Protein AF-A0AB40BRA5-F1 (afdb_monomer_lite)

pLDDT: mean 89.22, std 12.13, range [36.06, 98.88]

InterPro domains:
  IPR032675 Leucine-rich repeat domain superfamily [G3DSA:3.80.10.10] (1-140)
  IPR046956 Receptor-like protein 23-like [PTHR48061] (4-134)

Secondary structure (DSSP, 8-state):
-PBPPPGGGGG-TT-SEEE-TT--BSSHHHHHHHHGGG-TT-SEEE-TTS--TTSB--GGGGG-TT-SEEE---SSSTT-SB-BTTBHHHHHTT-TT--EEE-TT-B-GGGGGGHHHHHHHH-TT--EEE-TT-SSTTGGG-

Structure (mmCIF, N/CA/C/O backbone):
data_AF-A0AB40BRA5-F1
#
_entry.id   AF-A0AB40BRA5-F1
#
loop_
_atom_site.group_PDB
_atom_site.id
_atom_site.type_symbol
_atom_site.label_atom_id
_atom_site.label_alt_id
_atom_site.label_comp_id
_atom_site.label_asym_id
_atom_site.label_entity_id
_atom_site.label_seq_id
_atom_site.pdbx_PDB_ins_code
_atom_site.Cartn_x
_atom_site.Cartn_y
_atom_site.Cartn_z
_atom_site.occupancy
_atom_site.B_iso_or_equiv
_atom_site.auth_seq_id
_atom_site.auth_comp_id
_atom_site.auth_asym_id
_atom_site.auth_atom_id
_atom_site.pdbx_PDB_model_num
ATOM 1 N N . MET A 1 1 ? 8.071 -11.585 -21.182 1.00 49.28 1 MET A N 1
ATOM 2 C CA . MET A 1 1 ? 7.906 -10.348 -21.976 1.00 49.28 1 MET A CA 1
ATOM 3 C C . MET A 1 1 ? 7.052 -9.407 -21.139 1.00 49.28 1 MET A C 1
ATOM 5 O O . MET A 1 1 ? 5.898 -9.739 -20.911 1.00 49.28 1 MET A O 1
ATOM 9 N N . GLY A 1 2 ? 7.626 -8.339 -20.581 1.00 61.94 2 GLY A N 1
ATOM 10 C CA . GLY A 1 2 ? 6.866 -7.358 -19.794 1.00 61.94 2 GLY A CA 1
ATOM 11 C C . GLY A 1 2 ? 6.143 -6.360 -20.700 1.00 61.94 2 GLY A C 1
ATOM 12 O O . GLY A 1 2 ? 6.685 -5.981 -21.738 1.00 61.94 2 GLY A O 1
ATOM 13 N N . GLY A 1 3 ? 4.924 -5.968 -20.328 1.00 71.44 3 GLY A N 1
ATOM 14 C CA . GLY A 1 3 ? 4.120 -4.969 -21.039 1.00 71.44 3 GLY A CA 1
ATOM 15 C C . GLY A 1 3 ? 4.289 -3.562 -20.459 1.00 71.44 3 GLY A C 1
ATOM 16 O O . GLY A 1 3 ? 4.778 -3.389 -19.342 1.00 71.44 3 GLY A O 1
ATOM 17 N N . ASN A 1 4 ? 3.849 -2.544 -21.200 1.00 80.50 4 ASN A N 1
ATOM 18 C CA . ASN A 1 4 ? 3.716 -1.183 -20.677 1.00 80.50 4 ASN A CA 1
ATOM 19 C C . ASN A 1 4 ? 2.253 -0.908 -20.331 1.00 80.50 4 ASN A C 1
ATOM 21 O O . ASN A 1 4 ? 1.352 -1.244 -21.100 1.00 80.50 4 ASN A O 1
ATOM 25 N N . ILE A 1 5 ? 2.021 -0.272 -19.185 1.00 85.44 5 ILE A N 1
ATOM 26 C CA . ILE A 1 5 ? 0.701 0.244 -18.831 1.00 85.44 5 ILE A CA 1
ATOM 27 C C . ILE A 1 5 ? 0.463 1.557 -19.584 1.00 85.44 5 ILE A C 1
ATOM 29 O O . ILE A 1 5 ? 1.329 2.430 -19.605 1.00 85.44 5 ILE A O 1
ATOM 33 N N . MET A 1 6 ? -0.690 1.695 -20.239 1.00 86.56 6 MET A N 1
ATOM 34 C CA . MET A 1 6 ? -1.030 2.919 -20.968 1.00 86.56 6 MET A CA 1
ATOM 35 C C . MET A 1 6 ? -1.429 4.024 -19.975 1.00 86.56 6 MET A C 1
ATOM 37 O O . MET A 1 6 ? -2.398 3.824 -19.239 1.00 86.56 6 MET A O 1
ATOM 41 N N . PRO A 1 7 ? -0.769 5.203 -19.964 1.00 85.56 7 PRO A N 1
ATOM 42 C CA . PRO A 1 7 ? -1.100 6.284 -19.027 1.00 85.56 7 PRO A CA 1
ATOM 43 C C . PRO A 1 7 ? -2.555 6.769 -19.123 1.00 85.56 7 PRO A C 1
ATOM 45 O O . PRO A 1 7 ? -3.129 7.228 -18.139 1.00 85.56 7 PRO A O 1
ATOM 48 N N . SER A 1 8 ? -3.189 6.614 -20.291 1.00 92.19 8 SER A N 1
ATOM 49 C CA . SER A 1 8 ? -4.600 6.952 -20.514 1.00 92.19 8 SER A CA 1
ATOM 50 C C . SER A 1 8 ? -5.575 6.176 -19.623 1.00 92.19 8 SER A C 1
ATOM 52 O O . SER A 1 8 ? -6.668 6.679 -19.368 1.00 92.19 8 SER A O 1
ATOM 54 N N . LEU A 1 9 ? -5.188 5.009 -19.089 1.00 93.25 9 LEU A N 1
ATOM 55 C CA . LEU A 1 9 ? -5.981 4.260 -18.107 1.00 93.25 9 LEU A CA 1
ATOM 56 C C . LEU A 1 9 ? -6.346 5.124 -16.889 1.00 93.25 9 LEU A C 1
ATOM 58 O O . LEU A 1 9 ? -7.459 5.047 -16.374 1.00 93.25 9 LEU A O 1
ATOM 62 N N . PHE A 1 10 ? -5.428 5.987 -16.459 1.00 94.25 10 PHE A N 1
ATOM 63 C CA . PHE A 1 10 ? -5.592 6.822 -15.270 1.00 94.25 10 PHE A CA 1
ATOM 64 C C . PHE A 1 10 ? -6.463 8.064 -15.510 1.00 94.25 10 PHE A C 1
ATOM 66 O O . PHE A 1 10 ? -6.791 8.782 -14.569 1.00 94.25 10 PHE A O 1
ATOM 73 N N . ASN A 1 11 ? -6.905 8.294 -16.751 1.00 96.50 11 ASN A N 1
ATOM 74 C CA . ASN A 1 11 ? -7.901 9.319 -17.067 1.00 96.50 11 ASN A CA 1
ATOM 75 C C . ASN A 1 11 ? -9.343 8.821 -16.859 1.00 96.50 11 ASN A C 1
ATOM 77 O O . ASN A 1 11 ? -10.282 9.608 -16.971 1.00 96.50 11 ASN A O 1
ATOM 81 N N . LEU A 1 12 ? -9.544 7.538 -16.534 1.00 97.50 12 LEU A N 1
ATOM 82 C CA . LEU A 1 12 ? -10.853 6.973 -16.200 1.00 97.50 12 LEU A CA 1
ATOM 83 C C . LEU A 1 12 ? -11.259 7.341 -14.760 1.00 97.50 12 LEU A C 1
ATOM 85 O O . LEU A 1 12 ? -11.440 6.482 -13.901 1.00 97.50 12 LEU A O 1
ATOM 89 N N . THR A 1 13 ? -11.417 8.635 -14.479 1.00 97.50 13 THR A N 1
ATOM 90 C CA . THR A 1 13 ? -11.604 9.196 -13.122 1.00 97.50 13 THR A CA 1
ATOM 91 C C . THR A 1 13 ? -12.896 8.764 -12.413 1.00 97.50 13 THR A C 1
ATOM 93 O O . THR A 1 13 ? -13.059 8.993 -11.214 1.00 97.50 13 THR A O 1
ATOM 96 N N . SER A 1 14 ? -13.818 8.114 -13.127 1.00 98.25 14 SER A N 1
ATOM 97 C CA . SER A 1 14 ? -15.026 7.501 -12.554 1.00 98.25 14 SER A CA 1
ATOM 98 C C . SER A 1 14 ? -14.805 6.073 -12.032 1.00 98.25 14 SER A C 1
ATOM 100 O O . SER A 1 14 ? -15.724 5.504 -11.444 1.00 98.25 14 SER A O 1
ATOM 102 N N . LEU A 1 15 ? -13.620 5.476 -12.236 1.00 98.50 15 LEU A N 1
ATOM 103 C CA . LEU A 1 15 ? -13.310 4.132 -11.746 1.00 98.50 15 LEU A CA 1
ATOM 104 C C . LEU A 1 15 ? -13.407 4.052 -10.222 1.00 98.50 15 LEU A C 1
ATOM 106 O O . LEU A 1 15 ? -12.846 4.874 -9.501 1.00 98.50 15 LEU A O 1
ATOM 110 N N . GLN A 1 16 ? -14.071 2.996 -9.758 1.00 98.75 16 GLN A N 1
ATOM 111 C CA . GLN A 1 16 ? -14.143 2.620 -8.344 1.00 98.75 16 GLN A CA 1
ATOM 112 C C . GLN A 1 16 ? -13.307 1.375 -8.037 1.00 98.75 16 GLN A C 1
ATOM 114 O O . GLN A 1 16 ? -12.790 1.229 -6.933 1.00 98.75 16 GLN A O 1
ATOM 119 N N . THR A 1 17 ? -13.107 0.507 -9.025 1.00 98.75 17 THR A N 1
ATOM 120 C CA . THR A 1 17 ? -12.319 -0.715 -8.879 1.00 98.75 17 THR A CA 1
ATOM 121 C C . THR A 1 17 ? -11.279 -0.776 -9.982 1.00 98.75 17 THR A C 1
ATOM 123 O O . THR A 1 17 ? -11.614 -0.652 -11.159 1.00 98.75 17 THR A O 1
ATOM 126 N N . LEU A 1 18 ? -10.023 -0.991 -9.598 1.00 98.12 18 LEU A N 1
ATOM 127 C CA . LEU A 1 18 ? -8.919 -1.243 -10.513 1.00 98.12 18 LEU A CA 1
ATOM 128 C C . LEU A 1 18 ? -8.177 -2.500 -10.062 1.00 98.12 18 LEU A C 1
ATOM 130 O O . LEU A 1 18 ? -7.658 -2.566 -8.949 1.00 98.12 18 LEU A O 1
ATOM 134 N N . ASN A 1 19 ? -8.121 -3.492 -10.946 1.00 97.75 19 ASN A N 1
ATOM 135 C CA . ASN A 1 19 ? -7.372 -4.719 -10.733 1.00 97.75 19 ASN A CA 1
ATOM 136 C C . ASN A 1 19 ? -6.310 -4.858 -11.829 1.00 97.75 19 ASN A C 1
ATOM 138 O O . ASN A 1 19 ? -6.644 -4.988 -13.004 1.00 97.75 19 ASN A O 1
ATOM 142 N N . LEU A 1 20 ? -5.043 -4.804 -11.427 1.00 94.94 20 LEU A N 1
ATOM 143 C CA . LEU A 1 20 ? -3.868 -4.988 -12.281 1.00 94.94 20 LEU A CA 1
ATOM 144 C C . LEU A 1 20 ? -3.057 -6.219 -11.863 1.00 94.94 20 LEU A C 1
ATOM 146 O O . LEU A 1 20 ? -1.903 -6.370 -12.274 1.00 94.94 20 LEU A O 1
ATOM 150 N N . ALA A 1 21 ? -3.645 -7.084 -11.039 1.00 95.38 21 ALA A N 1
ATOM 151 C CA . ALA A 1 21 ? -2.962 -8.221 -10.464 1.00 95.38 21 ALA A CA 1
ATOM 152 C C . ALA A 1 21 ? -2.379 -9.145 -11.541 1.00 95.38 21 ALA A C 1
ATOM 154 O O . ALA A 1 21 ? -2.933 -9.259 -12.636 1.00 95.38 21 ALA A O 1
ATOM 155 N N . PHE A 1 22 ? -1.266 -9.809 -11.225 1.00 93.06 22 PHE A N 1
ATOM 156 C CA . PHE A 1 22 ? -0.630 -10.815 -12.089 1.00 93.06 22 PHE A CA 1
ATOM 157 C C . PHE A 1 22 ? -0.216 -10.302 -13.484 1.00 93.06 22 PHE A C 1
ATOM 159 O O . PHE A 1 22 ? -0.120 -11.074 -14.438 1.00 93.06 22 PHE A O 1
ATOM 166 N N . ASN A 1 23 ? 0.074 -9.005 -13.614 1.00 90.50 23 ASN A N 1
ATOM 167 C CA . ASN A 1 23 ? 0.624 -8.416 -14.835 1.00 90.50 23 ASN A CA 1
ATOM 168 C C . ASN A 1 23 ? 2.089 -8.006 -14.642 1.00 90.50 23 ASN A C 1
ATOM 170 O O . ASN A 1 23 ? 2.425 -7.331 -13.678 1.00 90.50 23 ASN A O 1
ATOM 174 N N . MET A 1 24 ? 2.977 -8.343 -15.580 1.00 85.88 24 MET A N 1
ATOM 175 C CA . MET A 1 24 ? 4.382 -7.914 -15.520 1.00 85.88 24 MET A CA 1
ATOM 176 C C . MET A 1 24 ? 4.582 -6.592 -16.265 1.00 85.88 24 MET A C 1
ATOM 178 O O . MET A 1 24 ? 4.828 -6.585 -17.473 1.00 85.88 24 MET A O 1
ATOM 182 N N . PHE A 1 25 ? 4.487 -5.474 -15.548 1.00 84.81 25 PHE A N 1
ATOM 183 C CA . PHE A 1 25 ? 4.732 -4.146 -16.105 1.00 84.81 25 PHE A CA 1
ATOM 184 C C . PHE A 1 25 ? 6.160 -3.663 -15.832 1.00 84.81 25 PHE A C 1
ATOM 186 O O . PHE A 1 25 ? 6.617 -3.700 -14.696 1.00 84.81 25 PHE A O 1
ATOM 193 N N . ASN A 1 26 ? 6.848 -3.136 -16.847 1.00 80.50 26 ASN A N 1
ATOM 194 C CA . ASN A 1 26 ? 8.239 -2.680 -16.686 1.00 80.50 26 ASN A CA 1
ATOM 195 C C . ASN A 1 26 ? 8.369 -1.323 -15.966 1.00 80.50 26 ASN A C 1
ATOM 197 O O . ASN A 1 26 ? 9.417 -1.029 -15.402 1.00 80.50 26 ASN A O 1
ATOM 201 N N . GLN A 1 27 ? 7.334 -0.478 -16.021 1.00 80.81 27 GLN A N 1
ATOM 202 C CA . GLN A 1 27 ? 7.371 0.916 -15.542 1.00 80.81 27 GLN A CA 1
ATOM 203 C C . GLN A 1 27 ? 6.156 1.280 -14.679 1.00 80.81 27 GLN A C 1
ATOM 205 O O . GLN A 1 27 ? 5.790 2.450 -14.565 1.00 80.81 27 GLN A O 1
ATOM 210 N N . LEU A 1 28 ? 5.494 0.285 -14.076 1.00 87.69 28 LEU A N 1
ATOM 211 C CA . LEU A 1 28 ? 4.286 0.540 -13.292 1.00 87.69 28 LEU A CA 1
ATOM 212 C C . LEU A 1 28 ? 4.555 1.512 -12.143 1.00 87.69 28 LEU A C 1
ATOM 214 O O . LEU A 1 28 ? 3.793 2.453 -11.971 1.00 87.69 28 LEU A O 1
ATOM 218 N N . SER A 1 29 ? 5.650 1.344 -11.400 1.00 87.94 29 SER A N 1
ATOM 219 C CA . SER A 1 29 ? 5.982 2.235 -10.283 1.00 87.94 29 SER A CA 1
ATOM 220 C C . SER A 1 29 ? 6.123 3.697 -10.717 1.00 87.94 29 SER A C 1
ATOM 222 O O . SER A 1 29 ? 5.627 4.580 -10.020 1.00 87.94 29 SER A O 1
ATOM 224 N N . ALA A 1 30 ? 6.733 3.970 -11.875 1.00 87.94 30 ALA A N 1
ATOM 225 C CA . ALA A 1 30 ? 6.813 5.320 -12.432 1.00 87.94 30 ALA A CA 1
ATOM 226 C C . ALA A 1 30 ? 5.424 5.899 -12.747 1.00 87.94 30 ALA A C 1
ATOM 228 O O . ALA A 1 30 ? 5.121 7.008 -12.312 1.00 87.94 30 ALA A O 1
ATOM 229 N N . VAL A 1 31 ? 4.560 5.128 -13.416 1.00 89.06 31 VAL A N 1
ATOM 230 C CA . VAL A 1 31 ? 3.202 5.573 -13.777 1.00 89.06 31 VAL A CA 1
ATOM 231 C C . VAL A 1 31 ? 2.311 5.752 -12.545 1.00 89.06 31 VAL A C 1
ATOM 233 O O . VAL A 1 31 ? 1.544 6.709 -12.451 1.00 89.06 31 VAL A O 1
ATOM 236 N N . LEU A 1 32 ? 2.438 4.878 -11.543 1.00 91.06 32 LEU A N 1
ATOM 237 C CA . LEU A 1 32 ? 1.699 5.031 -10.294 1.00 91.06 32 LEU A CA 1
ATOM 238 C C . LEU A 1 32 ? 2.101 6.315 -9.561 1.00 91.06 32 LEU A C 1
ATOM 240 O O . LEU A 1 32 ? 1.233 6.945 -8.962 1.00 91.06 32 LEU A O 1
ATOM 244 N N . ARG A 1 33 ? 3.375 6.740 -9.607 1.00 89.38 33 ARG A N 1
ATOM 245 C CA . ARG A 1 33 ? 3.817 8.007 -8.989 1.00 89.38 33 ARG A CA 1
ATOM 246 C C . ARG A 1 33 ? 3.197 9.240 -9.651 1.00 89.38 33 ARG A C 1
ATOM 248 O O . ARG A 1 33 ? 2.939 10.201 -8.935 1.00 89.38 33 ARG A O 1
ATOM 255 N N . SER A 1 34 ? 2.986 9.226 -10.969 1.00 87.94 34 SER A N 1
ATOM 256 C CA . SER A 1 34 ? 2.494 10.388 -11.723 1.00 87.94 34 SER A CA 1
ATOM 257 C C . SER A 1 34 ? 0.975 10.474 -11.802 1.00 87.94 34 SER A C 1
ATOM 259 O O . SER A 1 34 ? 0.425 11.567 -11.713 1.00 87.94 34 SER A O 1
ATOM 261 N N . ASP A 1 35 ? 0.291 9.344 -11.994 1.00 92.75 35 ASP A N 1
ATOM 262 C CA . ASP A 1 35 ? -1.086 9.372 -12.496 1.00 92.75 35 ASP A CA 1
ATOM 263 C C . ASP A 1 35 ? -2.109 8.679 -11.594 1.00 92.75 35 ASP A C 1
ATOM 265 O O . ASP A 1 35 ? -3.303 8.945 -11.730 1.00 92.75 35 ASP A O 1
ATOM 269 N N . LEU A 1 36 ? -1.684 7.837 -10.642 1.00 94.88 36 LEU A N 1
ATOM 270 C CA . LEU A 1 36 ? -2.620 7.077 -9.800 1.00 94.88 36 LEU A CA 1
ATOM 271 C C . LEU A 1 36 ? -3.586 7.987 -9.029 1.00 94.88 36 LEU A C 1
ATOM 273 O O . LEU A 1 36 ? -4.765 7.663 -8.909 1.00 94.88 36 LEU A O 1
ATOM 277 N N . GLU A 1 37 ? -3.112 9.142 -8.555 1.00 94.62 37 GLU A N 1
ATOM 278 C CA . GLU A 1 37 ? -3.916 10.093 -7.775 1.00 94.62 37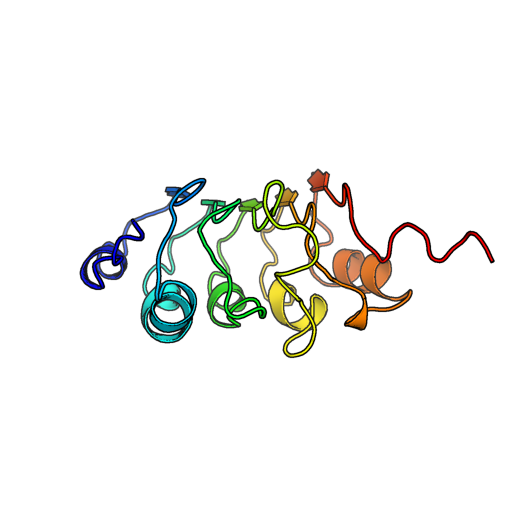 GLU A CA 1
ATOM 279 C C . GLU A 1 37 ? -5.119 10.671 -8.540 1.00 94.62 37 GLU A C 1
ATOM 281 O O . GLU A 1 37 ? -6.078 11.125 -7.916 1.00 94.62 37 GLU A O 1
ATOM 286 N N . LYS A 1 38 ? -5.119 10.604 -9.881 1.00 96.94 38 LYS A N 1
ATOM 287 C CA . LYS A 1 38 ? -6.257 11.019 -10.719 1.00 96.94 38 LYS A CA 1
ATOM 288 C C . LYS A 1 38 ? -7.485 10.139 -10.502 1.00 96.94 38 LYS A C 1
ATOM 290 O O . LYS A 1 38 ? -8.615 10.591 -10.688 1.00 96.94 38 LYS A O 1
ATOM 295 N N . LEU A 1 39 ? -7.286 8.892 -10.082 1.00 97.75 39 LEU A N 1
ATOM 296 C CA . LEU A 1 39 ? -8.349 7.926 -9.826 1.00 97.75 39 LEU A CA 1
ATOM 297 C C . LEU A 1 39 ? -8.959 8.115 -8.423 1.00 97.75 39 LEU A C 1
ATOM 299 O O . LEU A 1 39 ? -9.133 7.164 -7.665 1.00 97.75 39 LEU A O 1
ATOM 303 N N . ALA A 1 40 ? -9.315 9.355 -8.077 1.00 96.62 40 ALA A N 1
ATOM 304 C CA . ALA A 1 40 ? -9.774 9.766 -6.745 1.00 96.62 40 ALA A CA 1
ATOM 305 C C . ALA A 1 40 ? -11.082 9.094 -6.270 1.00 96.62 40 ALA A C 1
ATOM 307 O O . ALA A 1 40 ? -11.459 9.218 -5.103 1.00 96.62 40 ALA A O 1
ATOM 308 N N . ASN A 1 41 ? -11.793 8.400 -7.164 1.00 98.38 41 ASN A N 1
ATOM 309 C CA . ASN A 1 41 ? -12.996 7.630 -6.847 1.00 98.38 41 ASN A CA 1
ATOM 310 C C . ASN A 1 41 ? -12.729 6.148 -6.545 1.00 98.38 41 ASN A C 1
ATOM 312 O O . ASN A 1 41 ? -13.679 5.435 -6.217 1.00 98.38 41 ASN A O 1
ATOM 316 N N . LEU A 1 42 ? -11.472 5.688 -6.611 1.00 98.62 42 LEU A N 1
ATOM 317 C CA . LEU A 1 42 ? -11.134 4.301 -6.313 1.00 98.62 42 LEU A CA 1
ATOM 318 C C . LEU A 1 42 ? -11.462 3.932 -4.868 1.00 98.62 42 LEU A C 1
ATOM 320 O O . LEU A 1 42 ? -11.041 4.585 -3.915 1.00 98.62 42 LEU A O 1
ATOM 324 N N . THR A 1 43 ? -12.167 2.816 -4.740 1.00 98.81 43 THR A N 1
ATOM 325 C CA . THR A 1 43 ? -12.475 2.132 -3.488 1.00 98.81 43 THR A CA 1
ATOM 326 C C . THR A 1 43 ? -11.745 0.794 -3.387 1.00 98.81 43 THR A C 1
ATOM 328 O O . THR A 1 43 ? -11.457 0.343 -2.285 1.00 98.81 43 THR A O 1
ATOM 331 N N . HIS A 1 44 ? -11.394 0.164 -4.510 1.00 98.88 44 HIS A N 1
ATOM 332 C CA . HIS A 1 44 ? -10.706 -1.127 -4.531 1.00 98.88 44 HIS A CA 1
ATOM 333 C C . HIS A 1 44 ? -9.524 -1.082 -5.496 1.00 98.88 44 HIS A C 1
ATOM 335 O O . HIS A 1 44 ? -9.707 -0.840 -6.692 1.00 98.88 44 HIS A O 1
ATOM 341 N N . LEU A 1 45 ? -8.325 -1.340 -4.979 1.00 98.69 45 LEU A N 1
ATOM 342 C CA . LEU A 1 45 ? -7.095 -1.382 -5.760 1.00 98.69 45 LEU A CA 1
ATOM 343 C C . LEU A 1 45 ? -6.359 -2.698 -5.507 1.00 98.69 45 LEU A C 1
ATOM 345 O O . LEU A 1 45 ? -5.917 -2.959 -4.390 1.00 98.69 45 LEU A O 1
ATOM 349 N N . ASN A 1 46 ? -6.199 -3.499 -6.561 1.00 98.50 46 ASN A N 1
ATOM 350 C CA . ASN A 1 46 ? -5.402 -4.720 -6.521 1.00 98.50 46 ASN A CA 1
ATOM 351 C C . ASN A 1 46 ? -4.184 -4.597 -7.448 1.00 98.50 46 ASN A C 1
ATOM 353 O O . ASN A 1 46 ? -4.330 -4.500 -8.668 1.00 98.50 46 ASN A O 1
ATOM 357 N N . LEU A 1 47 ? -2.994 -4.598 -6.845 1.00 96.00 47 LEU A N 1
ATOM 358 C CA . LEU A 1 47 ? -1.681 -4.576 -7.497 1.00 96.00 47 LEU A CA 1
ATOM 359 C C . LEU A 1 47 ? -0.857 -5.830 -7.145 1.00 96.00 47 LEU A C 1
ATOM 361 O O . LEU A 1 47 ? 0.371 -5.838 -7.276 1.00 96.00 47 LEU A O 1
ATOM 365 N N . SER A 1 48 ? -1.508 -6.892 -6.665 1.00 95.75 48 SER A N 1
ATOM 366 C CA . SER A 1 48 ? -0.809 -8.113 -6.274 1.00 95.75 48 SER A CA 1
ATOM 367 C C . SER A 1 48 ? -0.058 -8.714 -7.459 1.00 95.75 48 SER A C 1
ATOM 369 O O . SER A 1 48 ? -0.581 -8.841 -8.567 1.00 95.75 48 SER A O 1
ATOM 371 N N . ASN A 1 49 ? 1.209 -9.064 -7.249 1.00 92.62 49 ASN A N 1
ATOM 372 C CA . ASN A 1 49 ? 2.058 -9.663 -8.278 1.00 92.62 49 ASN A CA 1
ATOM 373 C C . ASN A 1 49 ? 2.109 -8.854 -9.604 1.00 92.62 49 ASN A C 1
ATOM 375 O O . ASN A 1 49 ? 2.292 -9.433 -10.676 1.00 92.62 49 ASN A O 1
ATOM 379 N N . SER A 1 50 ? 1.946 -7.520 -9.561 1.00 90.06 50 SER A N 1
ATOM 380 C CA . SER A 1 50 ? 1.841 -6.664 -10.758 1.00 90.06 50 SER A CA 1
ATOM 381 C C . SER A 1 50 ? 3.179 -6.072 -11.249 1.00 90.06 50 SER A C 1
ATOM 383 O O . SER A 1 50 ? 3.212 -5.007 -11.874 1.00 90.06 50 SER A O 1
ATOM 385 N N . GLY A 1 51 ? 4.306 -6.714 -10.928 1.00 80.94 51 GLY A N 1
ATOM 386 C CA . GLY A 1 51 ? 5.631 -6.277 -11.384 1.00 80.94 51 GLY A CA 1
ATOM 387 C C . GLY A 1 51 ? 6.152 -4.990 -10.728 1.00 80.94 51 GLY A C 1
ATOM 388 O O . GLY A 1 51 ? 6.913 -4.257 -11.352 1.00 80.94 51 GLY A O 1
ATOM 389 N N . LEU A 1 52 ? 5.782 -4.706 -9.471 1.00 80.56 52 LEU A N 1
ATOM 390 C CA . LEU A 1 52 ? 6.320 -3.586 -8.674 1.00 80.56 52 LEU A CA 1
ATOM 391 C C . LEU A 1 52 ? 7.777 -3.834 -8.223 1.00 80.56 52 LEU A C 1
ATOM 393 O O . LEU A 1 52 ? 8.095 -3.838 -7.036 1.00 80.56 52 LEU A O 1
ATOM 397 N N . LEU A 1 53 ? 8.679 -4.047 -9.182 1.00 66.75 53 LEU A N 1
ATOM 398 C CA . LEU A 1 53 ? 10.057 -4.493 -8.944 1.00 66.75 53 LEU A CA 1
ATOM 399 C C . LEU A 1 53 ? 11.034 -3.363 -8.589 1.00 66.75 53 LEU A C 1
ATOM 401 O O . LEU A 1 53 ? 12.156 -3.640 -8.179 1.00 66.75 53 LEU A O 1
ATOM 405 N N . GLU A 1 54 ? 10.621 -2.093 -8.681 1.00 75.25 54 GLU A N 1
ATOM 406 C CA . GLU A 1 54 ? 11.439 -0.951 -8.223 1.00 75.25 54 GLU A CA 1
ATOM 407 C C . GLU A 1 54 ? 11.632 -0.925 -6.692 1.00 75.25 54 GLU A C 1
ATOM 409 O O . GLU A 1 54 ? 12.307 -0.049 -6.156 1.00 75.25 54 GLU A O 1
ATOM 414 N N . GLY A 1 55 ? 11.036 -1.882 -5.977 1.00 84.38 55 GLY A N 1
ATOM 415 C CA . GLY A 1 55 ? 11.373 -2.195 -4.594 1.00 84.38 55 GLY A CA 1
ATOM 416 C C . GLY A 1 55 ? 10.785 -1.258 -3.545 1.00 84.38 55 GLY A C 1
ATOM 417 O O . GLY A 1 55 ? 11.002 -1.492 -2.364 1.00 84.38 55 GLY A O 1
ATOM 418 N N . GLN A 1 56 ? 10.012 -0.239 -3.927 1.00 92.00 56 GLN A N 1
ATOM 419 C CA . GLN A 1 56 ? 9.322 0.660 -2.996 1.00 92.00 56 GLN A CA 1
ATOM 420 C C . GLN A 1 56 ? 7.893 0.938 -3.466 1.00 92.00 56 GLN A C 1
ATOM 422 O O . GLN A 1 56 ? 7.665 1.297 -4.624 1.00 92.00 56 GLN A O 1
ATOM 427 N N . VAL A 1 57 ? 6.936 0.824 -2.543 1.00 91.94 57 VAL A N 1
ATOM 428 C CA . VAL A 1 57 ? 5.531 1.179 -2.785 1.00 91.94 57 VAL A CA 1
ATOM 429 C C . VAL A 1 57 ? 5.409 2.689 -3.069 1.00 91.94 57 VAL A C 1
ATOM 431 O O . VAL A 1 57 ? 5.899 3.494 -2.266 1.00 91.94 57 VAL A O 1
ATOM 434 N N . PRO A 1 58 ? 4.762 3.108 -4.176 1.00 92.25 58 PRO A N 1
ATOM 435 C CA . PRO A 1 58 ? 4.545 4.521 -4.492 1.00 92.25 58 PRO A CA 1
ATOM 436 C C . PRO A 1 58 ? 3.644 5.240 -3.477 1.00 92.25 58 PRO A C 1
ATOM 438 O O . PRO A 1 58 ? 2.552 4.775 -3.155 1.00 92.25 58 PRO A O 1
ATOM 441 N N . ILE A 1 59 ? 4.053 6.437 -3.038 1.00 92.44 59 ILE A N 1
ATOM 442 C CA . ILE A 1 59 ? 3.300 7.235 -2.051 1.00 92.44 59 ILE A CA 1
ATOM 443 C C . ILE A 1 59 ? 1.941 7.734 -2.554 1.00 92.44 59 ILE A C 1
ATOM 445 O O . ILE A 1 59 ? 1.065 8.072 -1.760 1.00 92.44 59 ILE A O 1
ATOM 449 N N . SER A 1 60 ? 1.742 7.782 -3.869 1.00 94.62 60 SER A N 1
ATOM 450 C CA . SER A 1 60 ? 0.491 8.218 -4.494 1.00 94.62 60 SER A CA 1
ATOM 451 C C . SER A 1 60 ? -0.715 7.380 -4.062 1.00 94.62 60 SER A C 1
ATOM 453 O O . SER A 1 60 ? -1.824 7.904 -4.032 1.00 94.62 60 SER A O 1
ATOM 455 N N . ILE A 1 61 ? -0.511 6.128 -3.630 1.00 96.06 61 ILE A N 1
ATOM 456 C CA . ILE A 1 61 ? -1.572 5.289 -3.050 1.00 96.06 61 ILE A CA 1
ATOM 457 C C . ILE A 1 61 ? -2.202 5.960 -1.817 1.00 96.06 61 ILE A C 1
ATOM 459 O O . ILE A 1 61 ? -3.417 5.896 -1.652 1.00 96.06 61 ILE A O 1
ATOM 463 N N . SER A 1 62 ? -1.425 6.690 -1.004 1.00 95.62 62 SER A N 1
ATOM 464 C CA . SER A 1 62 ? -1.940 7.394 0.189 1.00 95.62 62 SER A CA 1
ATOM 465 C C . SER A 1 62 ? -2.915 8.535 -0.136 1.00 95.62 62 SER A C 1
ATOM 467 O O . SER A 1 62 ? -3.599 9.046 0.752 1.00 95.62 62 SER A O 1
ATOM 469 N N . ARG A 1 63 ? -2.995 8.951 -1.408 1.00 96.75 63 ARG A N 1
ATOM 470 C CA . ARG A 1 63 ? -3.919 9.990 -1.886 1.00 96.75 63 ARG A CA 1
ATOM 471 C C . ARG A 1 63 ? -5.288 9.432 -2.273 1.00 96.75 63 ARG A C 1
ATOM 473 O O . ARG A 1 63 ? -6.224 10.207 -2.452 1.00 96.75 63 ARG A O 1
ATOM 480 N N . LEU A 1 64 ? -5.434 8.111 -2.368 1.00 97.44 64 LEU A N 1
ATOM 481 C CA . LEU A 1 64 ? -6.697 7.445 -2.685 1.00 97.44 64 LEU A CA 1
ATOM 482 C C . LEU A 1 64 ? -7.557 7.279 -1.419 1.00 97.44 64 LEU A C 1
ATOM 484 O O . LEU A 1 64 ? -7.810 6.176 -0.946 1.00 97.44 64 LEU A O 1
ATOM 488 N N . THR A 1 65 ? -8.015 8.392 -0.848 1.00 97.12 65 THR A N 1
ATOM 489 C CA . THR A 1 65 ? -8.680 8.447 0.474 1.00 97.12 65 THR A CA 1
ATOM 490 C C . THR A 1 65 ? -10.021 7.702 0.562 1.00 97.12 65 THR A C 1
ATOM 492 O O . THR A 1 65 ? -10.540 7.467 1.657 1.00 97.12 65 THR A O 1
ATOM 495 N N . LYS A 1 66 ? -10.592 7.300 -0.580 1.00 98.38 66 LYS A N 1
ATOM 496 C CA . LYS A 1 66 ? -11.808 6.476 -0.661 1.00 98.38 66 LYS A CA 1
ATOM 497 C C . LYS A 1 66 ? -11.531 4.969 -0.656 1.00 98.38 66 LYS A C 1
ATOM 499 O O . LYS A 1 66 ? -12.490 4.200 -0.693 1.00 98.38 66 LYS A O 1
ATOM 504 N N . LEU A 1 67 ? -10.265 4.538 -0.601 1.00 98.56 67 LEU A N 1
ATOM 505 C CA . LEU A 1 67 ? -9.929 3.116 -0.582 1.00 98.56 67 LEU A CA 1
ATOM 506 C C . LEU A 1 67 ? -10.566 2.399 0.610 1.00 98.56 67 LEU A C 1
ATOM 508 O O . LEU A 1 67 ? -10.437 2.802 1.764 1.00 98.56 67 LEU A O 1
ATOM 512 N N . VAL A 1 68 ? -11.215 1.292 0.278 1.00 98.81 68 VAL A N 1
ATOM 513 C CA . VAL A 1 68 ? -11.801 0.290 1.166 1.00 98.81 68 VAL A CA 1
ATOM 514 C C . VAL A 1 68 ? -10.937 -0.970 1.154 1.00 98.81 68 VAL A C 1
ATOM 516 O O . VAL A 1 68 ? -10.755 -1.592 2.199 1.00 98.81 68 VAL A O 1
ATOM 519 N N . SER A 1 69 ? -10.371 -1.333 0.001 1.00 98.88 69 SER A N 1
ATOM 520 C CA . SER A 1 69 ? -9.511 -2.507 -0.155 1.00 98.88 69 SER A CA 1
ATOM 521 C C . SER A 1 69 ? -8.233 -2.161 -0.912 1.00 98.88 69 SER A C 1
ATOM 523 O O . SER A 1 69 ? -8.288 -1.557 -1.990 1.00 98.88 69 SER A O 1
ATOM 525 N N . LEU A 1 70 ? -7.094 -2.550 -0.337 1.00 98.62 70 LEU A N 1
ATOM 526 C CA . LEU A 1 70 ? -5.768 -2.418 -0.929 1.00 98.62 70 LEU A CA 1
ATOM 527 C C . LEU A 1 70 ? -5.029 -3.757 -0.852 1.00 98.62 70 LEU A C 1
ATOM 529 O O . LEU A 1 70 ? -4.788 -4.278 0.238 1.00 98.62 70 LEU A O 1
ATOM 533 N N . ASP A 1 71 ? -4.625 -4.269 -2.010 1.00 98.44 71 ASP A N 1
ATOM 534 C CA . ASP A 1 71 ? -3.807 -5.475 -2.122 1.00 98.44 71 ASP A CA 1
ATOM 535 C C . ASP A 1 71 ? -2.491 -5.173 -2.851 1.00 98.44 71 ASP A C 1
ATOM 537 O O . ASP A 1 71 ? -2.489 -4.768 -4.018 1.00 98.44 71 ASP A O 1
ATOM 541 N N . LEU A 1 72 ? -1.375 -5.349 -2.139 1.00 96.25 72 LEU A N 1
ATOM 542 C CA . LEU A 1 72 ? -0.005 -5.165 -2.633 1.00 96.25 72 LEU A CA 1
ATOM 543 C C . LEU A 1 72 ? 0.805 -6.472 -2.613 1.00 96.25 72 LEU A C 1
ATOM 545 O O . LEU A 1 72 ? 2.029 -6.439 -2.770 1.00 96.25 72 LEU A O 1
ATOM 549 N N . SER A 1 73 ? 0.139 -7.608 -2.412 1.00 95.75 73 SER A N 1
ATOM 550 C CA . SER A 1 73 ? 0.771 -8.896 -2.123 1.00 95.75 73 SER A CA 1
ATOM 551 C C . SER A 1 73 ? 1.751 -9.354 -3.210 1.00 95.75 73 SER A C 1
ATOM 553 O O . SER A 1 73 ? 1.515 -9.159 -4.403 1.00 95.75 73 SER A O 1
ATOM 555 N N . GLN A 1 74 ? 2.858 -9.979 -2.808 1.00 92.94 74 GLN A N 1
ATOM 556 C CA . GLN A 1 74 ? 3.899 -10.515 -3.689 1.00 92.94 74 GLN A CA 1
ATOM 557 C C . GLN A 1 74 ? 4.155 -11.992 -3.365 1.00 92.94 74 GLN A C 1
ATOM 559 O O . GLN A 1 74 ? 4.980 -12.314 -2.511 1.00 92.94 74 GLN A O 1
ATOM 564 N N .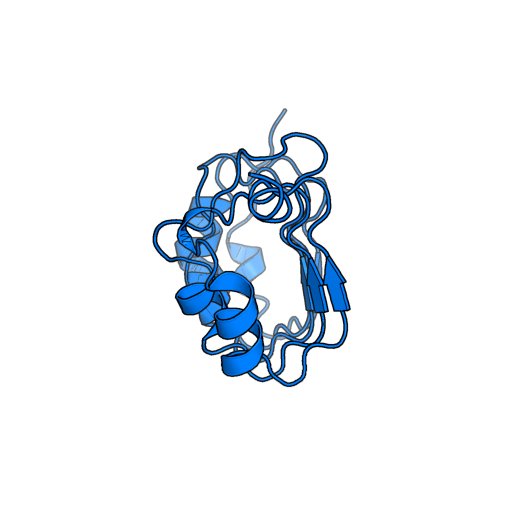 ASP A 1 75 ? 3.483 -12.897 -4.077 1.00 90.44 75 ASP A N 1
ATOM 565 C CA . ASP A 1 75 ? 3.669 -14.343 -3.897 1.00 90.44 75 ASP A CA 1
ATOM 566 C C . ASP A 1 75 ? 4.840 -14.877 -4.743 1.00 90.44 75 ASP A C 1
ATOM 568 O O . ASP A 1 75 ? 5.566 -15.763 -4.299 1.00 90.44 75 ASP A O 1
ATOM 572 N N . PHE A 1 76 ? 5.067 -14.337 -5.949 1.00 86.06 76 PHE A N 1
ATOM 573 C CA . PHE A 1 76 ? 6.146 -14.819 -6.832 1.00 86.06 76 PHE A CA 1
ATOM 574 C C . PHE A 1 76 ? 7.532 -14.264 -6.495 1.00 86.06 76 PHE A C 1
ATOM 576 O O . PHE A 1 76 ? 8.540 -14.907 -6.776 1.00 86.06 76 PHE A O 1
ATOM 583 N N . HIS A 1 77 ? 7.589 -13.058 -5.929 1.00 83.50 77 HIS A N 1
ATOM 584 C CA . HIS A 1 77 ? 8.835 -12.370 -5.584 1.00 83.50 77 HIS A CA 1
ATOM 585 C C . HIS A 1 77 ? 8.723 -11.764 -4.176 1.00 83.50 77 HIS A C 1
ATOM 587 O O . HIS A 1 77 ? 8.751 -10.535 -4.030 1.00 83.50 77 HIS A O 1
ATOM 593 N N . PRO A 1 78 ? 8.552 -12.592 -3.131 1.00 80.06 78 PRO A N 1
ATOM 594 C CA . PRO A 1 78 ? 8.380 -12.095 -1.774 1.00 80.06 78 PRO A CA 1
ATOM 595 C C . PRO A 1 78 ? 9.600 -11.279 -1.332 1.00 80.06 78 PRO A C 1
ATOM 597 O O . PRO A 1 78 ? 10.729 -11.491 -1.775 1.00 80.06 78 PRO A O 1
ATOM 600 N N . HIS A 1 79 ? 9.354 -10.316 -0.453 1.00 82.06 79 HIS A N 1
ATOM 601 C CA . HIS A 1 79 ? 10.311 -9.391 0.156 1.00 82.06 79 HIS A CA 1
ATOM 602 C C . HIS A 1 79 ? 10.997 -8.399 -0.795 1.00 82.06 79 HIS A C 1
ATOM 604 O O . HIS A 1 79 ? 11.815 -7.591 -0.345 1.00 82.06 79 HIS A O 1
ATOM 610 N N . THR A 1 80 ? 10.661 -8.416 -2.088 1.00 86.56 80 THR A N 1
ATOM 611 C CA . THR A 1 80 ? 11.204 -7.463 -3.067 1.00 86.56 80 THR A CA 1
ATOM 612 C C . THR A 1 80 ? 10.573 -6.079 -2.939 1.00 86.56 80 THR A C 1
ATOM 614 O O . THR A 1 80 ? 11.290 -5.080 -2.948 1.00 86.56 80 THR A O 1
ATOM 617 N N . LEU A 1 81 ? 9.250 -6.013 -2.759 1.00 91.12 81 LEU A N 1
ATOM 618 C CA . LEU A 1 81 ? 8.513 -4.774 -2.528 1.00 91.12 81 LEU A CA 1
ATOM 619 C C . LEU A 1 81 ? 8.648 -4.339 -1.067 1.00 91.12 81 LEU A C 1
ATOM 621 O O . LEU A 1 81 ? 8.354 -5.116 -0.158 1.00 91.12 81 LEU A O 1
ATOM 625 N N . LYS A 1 82 ? 9.067 -3.093 -0.835 1.00 91.75 82 LYS A N 1
ATOM 626 C CA . LYS A 1 82 ? 9.297 -2.549 0.507 1.00 91.75 82 LYS A CA 1
ATOM 627 C C . LYS A 1 82 ? 8.370 -1.382 0.819 1.00 91.75 82 LYS A C 1
ATOM 629 O O . LYS A 1 82 ? 8.019 -0.584 -0.053 1.00 91.75 82 LYS A O 1
ATOM 634 N N . LEU A 1 83 ? 8.044 -1.266 2.098 1.00 91.19 83 LEU A N 1
ATOM 635 C CA . LEU A 1 83 ? 7.516 -0.062 2.723 1.00 91.19 83 LEU A CA 1
ATOM 636 C C . LEU A 1 83 ? 8.580 0.459 3.678 1.00 91.19 83 LEU A C 1
ATOM 638 O O . LEU A 1 83 ? 8.546 0.138 4.859 1.00 91.19 83 LEU A O 1
ATOM 642 N N . GLU A 1 84 ? 9.564 1.201 3.168 1.00 89.00 84 GLU A N 1
ATOM 643 C CA . GLU A 1 84 ? 10.639 1.780 3.983 1.00 89.00 84 GLU A CA 1
ATOM 644 C C . GLU A 1 84 ? 10.535 3.301 4.051 1.00 89.00 84 GLU A C 1
ATOM 646 O O . GLU A 1 84 ? 10.373 3.866 5.130 1.00 89.00 84 GLU A O 1
ATOM 651 N N . LYS A 1 85 ? 10.611 3.967 2.894 1.00 88.31 85 LYS A N 1
ATOM 652 C CA . LYS A 1 85 ? 10.473 5.422 2.777 1.00 88.31 85 LYS A CA 1
ATOM 653 C C . LYS A 1 85 ? 9.691 5.757 1.503 1.00 88.31 85 LYS A C 1
ATOM 655 O O . LYS A 1 85 ? 10.261 5.696 0.413 1.00 88.31 85 LYS A O 1
ATOM 660 N N . PRO A 1 86 ? 8.411 6.146 1.611 1.00 89.38 86 PRO A N 1
ATOM 661 C CA . PRO A 1 86 ? 7.610 6.196 2.838 1.00 89.38 86 PRO A CA 1
ATOM 662 C C . PRO A 1 86 ? 7.327 4.808 3.429 1.00 89.38 86 PRO A C 1
ATOM 664 O O . PRO A 1 86 ? 7.306 3.806 2.707 1.00 89.38 86 PRO A O 1
ATOM 667 N N . ASP A 1 87 ? 7.122 4.778 4.746 1.00 91.88 87 ASP A N 1
ATOM 668 C CA . ASP A 1 87 ? 6.785 3.573 5.505 1.00 91.88 87 ASP A CA 1
ATOM 669 C C . ASP A 1 87 ? 5.276 3.262 5.463 1.00 91.88 87 ASP A C 1
ATOM 671 O O . ASP A 1 87 ? 4.478 3.977 4.845 1.00 91.88 87 ASP A O 1
ATOM 675 N N . LEU A 1 88 ? 4.886 2.167 6.124 1.00 93.38 88 LEU A N 1
ATOM 676 C CA . LEU A 1 88 ? 3.493 1.732 6.222 1.00 93.38 88 LEU A CA 1
ATOM 677 C C . LEU A 1 88 ? 2.594 2.823 6.811 1.00 93.38 88 LEU A C 1
ATOM 679 O O . LEU A 1 88 ? 1.507 3.053 6.289 1.00 93.38 88 LEU A O 1
ATOM 683 N N . GLY A 1 89 ? 3.045 3.509 7.863 1.00 93.62 89 GLY A N 1
ATOM 684 C CA . GLY A 1 89 ? 2.250 4.532 8.537 1.00 93.62 89 GLY A CA 1
ATOM 685 C C . GLY A 1 89 ? 1.944 5.704 7.630 1.00 93.62 89 GLY A C 1
ATOM 686 O O . GLY A 1 89 ? 0.791 6.108 7.515 1.00 93.62 89 GLY A O 1
ATOM 687 N N . ILE A 1 90 ? 2.947 6.200 6.910 1.00 93.38 90 ILE A N 1
ATOM 688 C CA . ILE A 1 90 ? 2.750 7.268 5.933 1.00 93.38 90 ILE A CA 1
ATOM 689 C C . ILE A 1 90 ? 1.814 6.811 4.802 1.00 93.38 90 ILE A C 1
ATOM 691 O O . ILE A 1 90 ? 0.966 7.596 4.374 1.00 93.38 90 ILE A O 1
ATOM 695 N N . LEU A 1 91 ? 1.928 5.559 4.337 1.00 95.25 91 LEU A N 1
ATOM 696 C CA . LEU A 1 91 ? 1.071 5.019 3.275 1.00 95.25 91 LEU A CA 1
ATOM 697 C C . LEU A 1 91 ? -0.413 5.039 3.667 1.00 95.25 91 LEU A C 1
ATOM 699 O O . LEU A 1 91 ? -1.247 5.486 2.880 1.00 95.25 91 LEU A O 1
ATOM 703 N N . ILE A 1 92 ? -0.743 4.540 4.862 1.00 95.62 92 ILE A N 1
ATOM 704 C CA . ILE A 1 92 ? -2.139 4.328 5.272 1.00 95.62 92 ILE A CA 1
ATOM 705 C C . ILE A 1 92 ? -2.731 5.489 6.079 1.00 95.62 92 ILE A C 1
ATOM 707 O O . ILE A 1 92 ? -3.931 5.483 6.334 1.00 95.62 92 ILE A O 1
ATOM 711 N N . ARG A 1 93 ? -1.933 6.507 6.434 1.00 94.25 93 ARG A N 1
ATOM 712 C CA . ARG A 1 93 ? -2.336 7.644 7.288 1.00 94.25 93 ARG A CA 1
ATOM 713 C C . ARG A 1 93 ? -3.664 8.294 6.893 1.00 94.25 93 ARG A C 1
ATOM 715 O O . ARG A 1 93 ? -4.413 8.726 7.761 1.00 94.25 93 ARG A O 1
ATOM 722 N N . ASN A 1 94 ? -3.927 8.402 5.591 1.00 94.38 94 ASN A N 1
ATOM 723 C CA . ASN A 1 94 ? -5.114 9.073 5.052 1.00 94.38 94 ASN A CA 1
ATOM 724 C C . ASN A 1 94 ? -6.183 8.096 4.531 1.00 94.38 94 ASN A C 1
ATOM 726 O O . ASN A 1 94 ? -7.184 8.528 3.959 1.00 94.38 94 ASN A O 1
ATOM 730 N N . LEU A 1 95 ? -5.986 6.787 4.703 1.00 95.81 95 LEU A N 1
ATOM 731 C CA . LEU A 1 95 ? -6.891 5.748 4.215 1.00 95.81 95 LEU A CA 1
ATOM 732 C C . LEU A 1 95 ? -7.920 5.379 5.297 1.00 95.81 95 LEU A C 1
ATOM 734 O O . LEU A 1 95 ? -8.057 4.223 5.680 1.00 95.81 95 LEU A O 1
ATOM 738 N N . SER A 1 96 ? -8.663 6.367 5.803 1.00 93.25 96 SER A N 1
ATOM 739 C CA . SER A 1 96 ? -9.586 6.190 6.940 1.00 93.25 96 SER A CA 1
ATOM 740 C C . SER A 1 96 ? -10.760 5.237 6.666 1.00 93.25 96 SER A C 1
ATOM 742 O O . SER A 1 96 ? -11.372 4.717 7.600 1.00 93.25 96 SER A O 1
ATOM 744 N N . ASN A 1 97 ? -11.068 4.982 5.391 1.00 97.06 97 ASN A N 1
ATOM 745 C CA . ASN A 1 97 ? -12.108 4.045 4.961 1.00 97.06 97 ASN A CA 1
ATOM 746 C C . ASN A 1 97 ? -11.602 2.605 4.785 1.00 97.06 97 ASN A C 1
ATOM 748 O O . ASN A 1 97 ? -12.408 1.721 4.489 1.00 97.06 97 ASN A O 1
ATOM 752 N N . LEU A 1 98 ? -10.301 2.356 4.971 1.00 98.44 98 LEU A N 1
ATOM 753 C CA . LEU A 1 98 ? -9.683 1.070 4.676 1.00 98.44 98 LEU A CA 1
ATOM 754 C C . LEU A 1 98 ? -10.256 -0.034 5.575 1.00 98.44 98 LEU A C 1
ATOM 756 O O . LEU A 1 98 ? -10.255 0.064 6.803 1.00 98.44 98 LEU A O 1
ATOM 760 N N . LYS A 1 99 ? -10.759 -1.094 4.941 1.00 98.56 99 LYS A N 1
ATOM 761 C CA . LYS A 1 99 ? -11.324 -2.290 5.582 1.00 98.56 99 LYS A CA 1
ATOM 762 C C . LYS A 1 99 ? -10.496 -3.531 5.311 1.00 98.56 99 LYS A C 1
ATOM 764 O O . LYS A 1 99 ? -10.490 -4.431 6.141 1.00 98.56 99 LYS A O 1
ATOM 769 N N . GLN A 1 100 ? -9.801 -3.586 4.184 1.00 98.81 100 GLN A N 1
ATOM 770 C CA . GLN A 1 100 ? -9.021 -4.752 3.796 1.00 98.81 100 GLN A CA 1
ATOM 771 C C . GLN A 1 100 ? -7.631 -4.318 3.348 1.00 98.81 100 GLN A C 1
ATOM 773 O O . GLN A 1 100 ? -7.497 -3.460 2.472 1.00 98.81 100 GLN A O 1
ATOM 778 N N . LEU A 1 101 ? -6.611 -4.909 3.960 1.00 98.12 101 LEU A N 1
ATOM 779 C CA . LEU A 1 101 ? -5.213 -4.639 3.669 1.00 98.12 101 LEU A CA 1
ATOM 780 C C . LEU A 1 101 ? -4.459 -5.960 3.527 1.00 98.12 101 LEU A C 1
ATOM 782 O O . LEU A 1 101 ? -4.317 -6.713 4.491 1.00 98.12 101 LEU A O 1
ATOM 786 N N . TYR A 1 102 ? -3.961 -6.221 2.323 1.00 97.62 102 TYR A N 1
ATOM 787 C CA . TYR A 1 102 ? -3.167 -7.405 2.013 1.00 97.62 102 TYR A CA 1
ATOM 788 C C . TYR A 1 102 ? -1.746 -6.974 1.669 1.00 97.62 102 TYR A C 1
ATOM 790 O O . TYR A 1 102 ? -1.511 -6.221 0.719 1.00 97.62 102 TYR A O 1
ATOM 798 N N . LEU A 1 103 ? -0.802 -7.423 2.489 1.00 94.94 103 LEU A N 1
ATOM 799 C CA . LEU A 1 103 ? 0.617 -7.099 2.396 1.00 94.94 103 LEU A CA 1
ATOM 800 C C . LEU A 1 103 ? 1.454 -8.381 2.369 1.00 94.94 103 LEU A C 1
ATOM 802 O O . LEU A 1 103 ? 2.600 -8.383 2.811 1.00 94.94 103 LEU A O 1
ATOM 806 N N . ASP A 1 104 ? 0.899 -9.492 1.881 1.00 94.25 104 ASP A N 1
ATOM 807 C CA . ASP A 1 104 ? 1.598 -10.777 1.871 1.00 94.25 104 ASP A CA 1
ATOM 808 C C . ASP A 1 104 ? 2.897 -10.671 1.063 1.00 94.25 104 ASP A C 1
ATOM 810 O O . ASP A 1 104 ? 2.912 -10.103 -0.026 1.00 94.25 104 ASP A O 1
ATOM 814 N N . GLY A 1 105 ? 4.016 -11.159 1.595 1.00 92.19 105 GLY A N 1
ATOM 815 C CA . GLY A 1 105 ? 5.311 -11.029 0.923 1.00 92.19 105 GLY A CA 1
ATOM 816 C C . GLY A 1 105 ? 5.846 -9.594 0.805 1.00 92.19 105 GLY A C 1
ATOM 817 O O . GLY A 1 105 ? 6.874 -9.399 0.163 1.00 92.19 105 GLY A O 1
ATOM 818 N N . VAL A 1 106 ? 5.218 -8.575 1.399 1.00 92.38 106 VAL A N 1
ATOM 819 C CA . VAL A 1 106 ? 5.749 -7.200 1.412 1.00 92.38 106 VAL A CA 1
ATOM 820 C C . VAL A 1 106 ? 6.742 -7.045 2.565 1.00 92.38 106 VAL A C 1
ATOM 822 O O . VAL A 1 106 ? 6.561 -7.578 3.655 1.00 92.38 106 VAL A O 1
ATOM 825 N N . ASN A 1 107 ? 7.837 -6.318 2.355 1.00 90.56 107 ASN A N 1
ATOM 826 C CA . ASN A 1 107 ? 8.769 -6.013 3.432 1.00 90.56 107 ASN A CA 1
ATOM 827 C C . ASN A 1 107 ? 8.342 -4.739 4.180 1.00 90.56 107 ASN A C 1
ATOM 829 O O . ASN A 1 107 ? 8.554 -3.626 3.692 1.00 90.56 107 ASN A O 1
ATOM 833 N N . ILE A 1 108 ? 7.779 -4.908 5.378 1.00 89.31 108 ILE A N 1
ATOM 834 C CA . ILE A 1 108 ? 7.363 -3.811 6.271 1.00 89.31 108 ILE A CA 1
ATOM 835 C C . ILE A 1 108 ? 8.313 -3.595 7.463 1.00 89.31 108 ILE A C 1
ATOM 837 O O . ILE A 1 108 ? 7.944 -2.946 8.441 1.00 89.31 108 ILE A O 1
ATOM 841 N N . SER A 1 109 ? 9.548 -4.114 7.405 1.00 86.19 109 SER A N 1
ATOM 842 C CA . SER A 1 109 ? 10.499 -4.100 8.535 1.00 86.19 109 SER A CA 1
ATOM 843 C C . SER A 1 109 ? 10.872 -2.718 9.054 1.00 86.19 109 SER A C 1
ATOM 845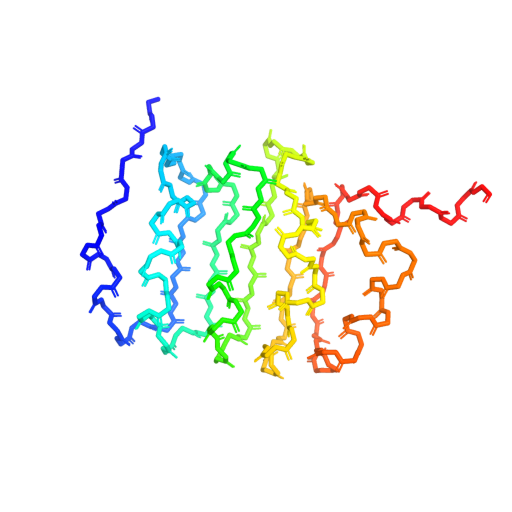 O O . SER A 1 109 ? 11.257 -2.593 10.214 1.00 86.19 109 SER A O 1
ATOM 847 N N . SER A 1 110 ? 10.717 -1.674 8.241 1.00 85.94 110 SER A N 1
ATOM 848 C CA . SER A 1 110 ? 10.928 -0.283 8.664 1.00 85.94 110 SER A CA 1
ATOM 849 C C . SER A 1 110 ? 9.991 0.146 9.797 1.00 85.94 110 SER A C 1
ATOM 851 O O . SER A 1 110 ? 10.365 0.969 10.628 1.00 85.94 110 SER A O 1
ATOM 853 N N . SER A 1 111 ? 8.790 -0.439 9.860 1.00 83.44 111 SER A N 1
ATOM 854 C CA . SER A 1 111 ? 7.803 -0.152 10.901 1.00 83.44 111 SER A CA 1
ATOM 855 C C . SER A 1 111 ? 8.162 -0.818 12.235 1.00 83.44 111 SER A C 1
ATOM 857 O O . SER A 1 111 ? 7.543 -0.517 13.258 1.00 83.44 111 SER A O 1
ATOM 859 N N . GLY A 1 112 ? 9.181 -1.691 12.247 1.00 84.12 112 GLY A N 1
ATOM 860 C CA . GLY A 1 112 ? 9.684 -2.370 13.439 1.00 84.12 112 GLY A CA 1
ATOM 861 C C . GLY A 1 112 ? 8.560 -3.053 14.210 1.00 84.12 112 GLY A C 1
ATOM 862 O O . GLY A 1 112 ? 7.653 -3.605 13.608 1.00 84.12 112 GLY A O 1
ATOM 863 N N . THR A 1 113 ? 8.572 -2.951 15.538 1.00 83.19 113 THR A N 1
ATOM 864 C CA . THR A 1 113 ? 7.501 -3.456 16.420 1.00 83.19 113 THR A CA 1
ATOM 865 C C . THR A 1 113 ? 6.260 -2.557 16.461 1.00 83.19 113 THR A C 1
ATOM 867 O O . THR A 1 113 ? 5.237 -2.932 17.024 1.00 83.19 113 THR A O 1
ATOM 870 N N . LYS A 1 114 ? 6.311 -1.367 15.847 1.00 88.38 114 LYS A N 1
ATOM 871 C CA . LYS A 1 114 ? 5.224 -0.374 15.878 1.00 88.38 114 LYS A CA 1
ATOM 872 C C . LYS A 1 114 ? 4.206 -0.550 14.753 1.00 88.38 114 LYS A C 1
ATOM 874 O O . LYS A 1 114 ? 3.249 0.220 14.688 1.00 88.38 114 LYS A O 1
ATOM 879 N N . TRP A 1 115 ? 4.387 -1.533 13.869 1.00 89.00 115 TRP A N 1
ATOM 880 C CA . TRP A 1 115 ? 3.490 -1.768 12.732 1.00 89.00 115 TRP A CA 1
ATOM 881 C C . TRP A 1 115 ? 2.035 -1.981 13.178 1.00 89.00 115 TRP A C 1
ATOM 883 O O . TRP A 1 115 ? 1.126 -1.413 12.579 1.00 89.00 115 TRP A O 1
ATOM 893 N N . CYS A 1 116 ? 1.814 -2.729 14.264 1.00 90.06 116 CYS A N 1
ATOM 894 C CA . CYS A 1 116 ? 0.473 -3.026 14.768 1.00 90.06 116 CYS A CA 1
ATOM 895 C C . CYS A 1 116 ? -0.208 -1.758 15.304 1.00 90.06 116 CYS A C 1
ATOM 897 O O . CYS A 1 116 ? -1.320 -1.431 14.891 1.00 90.06 116 CYS A O 1
ATOM 899 N N . GLN A 1 117 ? 0.508 -0.976 16.124 1.00 92.44 117 GLN A N 1
ATOM 900 C CA . GLN A 1 117 ? 0.033 0.327 16.604 1.00 92.44 117 GLN A CA 1
ATOM 901 C C . GLN A 1 117 ? -0.284 1.273 15.438 1.00 92.44 117 GLN A C 1
ATOM 903 O O . GLN A 1 117 ? -1.336 1.899 15.405 1.00 92.44 117 GLN A O 1
ATOM 908 N N . THR A 1 118 ? 0.593 1.312 14.434 1.00 92.31 118 THR A N 1
ATOM 909 C CA . THR A 1 118 ? 0.429 2.140 13.232 1.00 92.31 118 THR A CA 1
ATOM 910 C C . THR A 1 118 ? -0.865 1.819 12.480 1.00 92.31 118 THR A C 1
ATOM 912 O O . THR A 1 118 ? -1.585 2.736 12.076 1.00 92.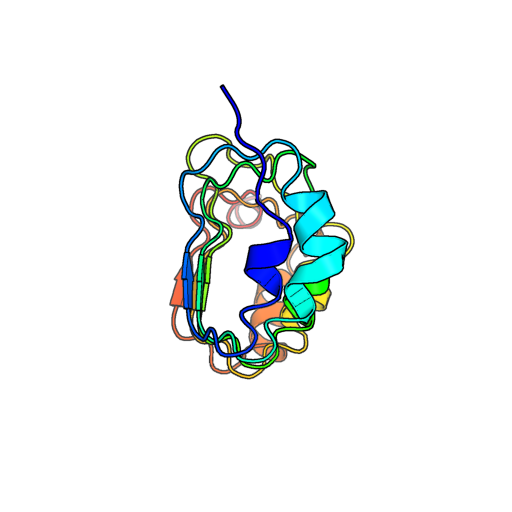31 118 THR A O 1
ATOM 915 N N . ILE A 1 119 ? -1.174 0.529 12.308 1.00 93.19 119 ILE A N 1
ATOM 916 C CA . ILE A 1 119 ? -2.426 0.077 11.689 1.00 93.19 119 ILE A CA 1
ATOM 917 C C . ILE A 1 119 ? -3.621 0.441 12.572 1.00 93.19 119 ILE A C 1
ATOM 919 O O . ILE A 1 119 ? -4.593 0.989 12.057 1.00 93.19 119 ILE A O 1
ATOM 923 N N . SER A 1 120 ? -3.540 0.190 13.881 1.00 94.06 120 SER A N 1
ATOM 924 C CA . SER A 1 120 ? -4.621 0.499 14.824 1.00 94.06 120 SER A CA 1
ATOM 925 C C . SER A 1 120 ? -4.976 1.990 14.837 1.00 94.06 120 SER A C 1
ATOM 927 O O . SER A 1 120 ? -6.155 2.333 14.871 1.00 94.06 120 SER A O 1
ATOM 929 N N . ASP A 1 121 ? -3.977 2.873 14.775 1.00 93.06 121 ASP A N 1
ATOM 930 C CA . ASP A 1 121 ? -4.180 4.325 14.815 1.00 93.06 121 ASP A CA 1
ATOM 931 C C . ASP A 1 121 ? -4.713 4.876 13.487 1.00 93.06 121 ASP A C 1
ATOM 933 O O . ASP A 1 121 ? -5.571 5.759 13.469 1.00 93.06 121 ASP A O 1
ATOM 937 N N . SER A 1 122 ? -4.201 4.369 12.362 1.00 94.00 122 SER A N 1
ATOM 938 C CA . SER A 1 122 ? -4.491 4.934 11.035 1.00 94.00 122 SER A CA 1
ATOM 939 C C . SER A 1 122 ? -5.703 4.298 10.354 1.00 94.00 122 SER A C 1
ATOM 941 O O . SER A 1 122 ? -6.384 4.948 9.563 1.00 94.00 122 SER A O 1
ATOM 943 N N . ALA A 1 123 ? -5.979 3.027 10.649 1.00 94.62 123 ALA A N 1
ATOM 944 C CA . ALA A 1 123 ? -7.070 2.251 10.073 1.00 94.62 123 ALA A CA 1
ATOM 945 C C . ALA A 1 123 ? -7.838 1.479 11.170 1.00 94.62 123 ALA A C 1
ATOM 947 O O . ALA A 1 123 ? -7.949 0.254 11.101 1.00 94.62 123 ALA A O 1
ATOM 948 N N . PRO A 1 124 ? -8.439 2.168 12.163 1.00 94.06 124 PRO A N 1
ATOM 949 C CA . PRO A 1 124 ? -9.148 1.516 13.274 1.00 94.06 124 PRO A CA 1
ATOM 950 C C . PRO A 1 124 ? -10.359 0.685 12.822 1.00 94.06 124 PRO A C 1
ATOM 952 O O . PRO A 1 124 ? -10.868 -0.150 13.562 1.00 94.06 124 PRO A O 1
ATOM 955 N N . GLY A 1 125 ? -10.851 0.924 11.604 1.00 95.81 125 GLY A N 1
ATOM 956 C CA . GLY A 1 125 ? -11.956 0.184 11.010 1.00 95.81 125 GLY A CA 1
ATOM 957 C C . GLY A 1 125 ? -11.546 -1.033 10.182 1.00 95.81 125 GLY A C 1
ATOM 958 O O . GLY A 1 125 ? -12.417 -1.542 9.476 1.00 95.81 125 GLY A O 1
ATOM 959 N N . LEU A 1 126 ? -10.273 -1.446 10.203 1.00 97.81 126 LEU A N 1
ATOM 960 C CA . LEU A 1 126 ? -9.768 -2.568 9.416 1.00 97.81 126 LEU A CA 1
ATOM 961 C C . LEU A 1 126 ? -10.451 -3.882 9.836 1.00 97.81 126 LEU A C 1
ATOM 963 O O . LEU A 1 126 ? -10.560 -4.198 11.016 1.00 97.81 126 LEU A O 1
ATOM 967 N N . GLN A 1 127 ? -10.926 -4.643 8.855 1.00 98.25 127 GLN A N 1
ATOM 968 C CA . GLN A 1 127 ? -11.650 -5.907 9.028 1.00 98.25 127 GLN A CA 1
ATOM 969 C C . GLN A 1 127 ? -10.822 -7.108 8.566 1.00 98.25 127 GLN A C 1
ATOM 971 O O . GLN A 1 127 ? -11.002 -8.218 9.059 1.00 98.25 127 GLN A O 1
ATOM 976 N N . THR A 1 128 ? -9.918 -6.901 7.609 1.00 98.56 128 THR A N 1
ATOM 977 C CA . THR A 1 128 ? -9.047 -7.944 7.071 1.00 98.56 128 THR A CA 1
ATOM 978 C C . THR A 1 128 ? -7.628 -7.416 6.970 1.00 98.56 128 THR A C 1
ATOM 980 O O . THR A 1 128 ? -7.383 -6.397 6.324 1.00 98.56 128 THR A O 1
ATOM 983 N N . LEU A 1 129 ? -6.700 -8.135 7.596 1.00 96.50 129 LEU A N 1
ATOM 984 C CA . LEU A 1 129 ? -5.268 -7.907 7.491 1.00 96.50 129 LEU A CA 1
ATOM 985 C C . LEU A 1 129 ? -4.595 -9.223 7.115 1.00 96.50 129 LEU A C 1
ATOM 987 O O . LEU A 1 129 ? -4.736 -10.207 7.839 1.00 96.50 129 LEU A O 1
ATOM 991 N N . SER A 1 130 ? -3.852 -9.227 6.013 1.00 95.69 130 SER A N 1
ATOM 992 C CA . SER A 1 130 ? -3.031 -10.368 5.612 1.00 95.69 130 SER A CA 1
ATOM 993 C C . SER A 1 130 ? -1.558 -9.975 5.563 1.00 95.69 130 SER A C 1
ATOM 995 O O . SER A 1 130 ? -1.186 -8.993 4.917 1.00 95.69 130 SER A O 1
ATOM 997 N N . LEU A 1 131 ? -0.742 -10.735 6.297 1.00 92.62 131 LEU A N 1
ATOM 998 C CA . LEU A 1 131 ? 0.705 -10.555 6.454 1.00 92.62 131 LEU A CA 1
ATOM 999 C C . LEU A 1 131 ? 1.462 -11.885 6.286 1.00 92.62 131 LEU A C 1
ATOM 1001 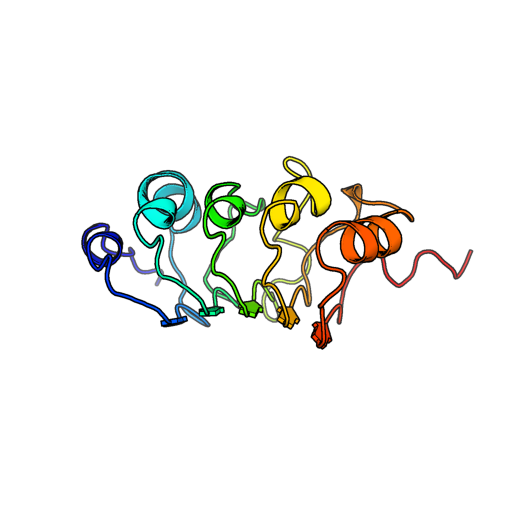O O . LEU A 1 131 ? 2.497 -12.117 6.913 1.00 92.62 131 LEU A O 1
ATOM 1005 N N . ARG A 1 132 ? 0.960 -12.800 5.453 1.00 90.31 132 ARG A N 1
ATOM 1006 C CA . ARG A 1 132 ? 1.645 -14.064 5.150 1.00 90.31 132 ARG A CA 1
ATOM 1007 C C . ARG A 1 132 ? 3.024 -13.765 4.572 1.00 90.31 132 ARG A C 1
ATOM 1009 O O . ARG A 1 132 ? 3.192 -12.807 3.821 1.00 90.31 132 ARG A O 1
ATOM 1016 N N . VAL A 1 133 ? 4.019 -14.584 4.908 1.00 85.25 133 VAL A N 1
ATOM 1017 C CA . VAL A 1 133 ? 5.377 -14.458 4.345 1.00 85.25 133 VAL A CA 1
ATOM 1018 C C . VAL A 1 133 ? 5.944 -13.032 4.528 1.00 85.25 133 VAL A C 1
ATOM 1020 O O . VAL A 1 133 ? 6.582 -12.483 3.640 1.00 85.25 133 VAL A O 1
ATOM 1023 N N . ASN A 1 134 ? 5.671 -12.378 5.664 1.00 78.25 134 ASN A N 1
ATOM 1024 C CA . ASN A 1 134 ? 6.257 -11.077 6.014 1.00 78.25 134 ASN A CA 1
ATOM 1025 C C . ASN A 1 134 ? 7.447 -11.259 6.964 1.00 78.25 134 ASN A C 1
ATOM 1027 O O . ASN A 1 134 ? 7.442 -12.135 7.824 1.00 78.25 134 ASN A O 1
ATOM 1031 N N . THR A 1 135 ? 8.453 -10.391 6.853 1.00 68.12 135 THR A N 1
ATOM 1032 C CA . THR A 1 135 ? 9.661 -10.425 7.702 1.00 68.12 135 THR A CA 1
ATOM 1033 C C . THR A 1 135 ? 9.415 -9.969 9.142 1.00 68.12 135 THR A C 1
ATOM 10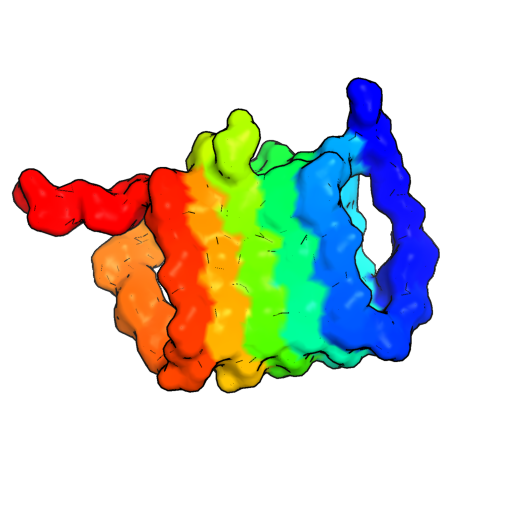35 O O . THR A 1 135 ? 10.193 -10.309 10.026 1.00 68.12 135 THR A O 1
ATOM 1038 N N . VAL A 1 136 ? 8.350 -9.203 9.393 1.00 66.06 136 VAL A N 1
ATOM 1039 C CA . VAL A 1 136 ? 8.112 -8.529 10.685 1.00 66.06 136 VAL A CA 1
ATOM 1040 C C . VAL A 1 136 ? 7.334 -9.378 11.683 1.00 66.06 136 VAL A C 1
ATOM 1042 O O . VAL A 1 136 ? 7.521 -9.227 12.885 1.00 66.06 136 VAL A O 1
ATOM 1045 N N . VAL A 1 137 ? 6.514 -10.315 11.204 1.00 58.56 137 VAL A N 1
ATOM 1046 C CA . VAL A 1 137 ? 5.660 -11.155 12.064 1.00 58.56 137 VAL A CA 1
ATOM 1047 C C . VAL A 1 137 ? 6.482 -12.175 12.880 1.00 58.56 137 VAL A C 1
ATOM 1049 O O . VAL A 1 137 ? 5.983 -12.727 13.849 1.00 58.56 137 VAL A O 1
ATOM 1052 N N . ASN A 1 138 ? 7.771 -12.362 12.563 1.00 49.88 138 ASN A N 1
ATOM 1053 C CA . ASN A 1 138 ? 8.660 -13.327 13.227 1.00 49.88 138 ASN A CA 1
ATOM 1054 C C . ASN A 1 138 ? 9.665 -12.702 14.217 1.00 49.88 138 ASN A C 1
ATOM 1056 O O . ASN A 1 138 ? 10.577 -13.392 14.668 1.00 49.88 138 ASN A O 1
ATOM 1060 N N . LEU A 1 139 ? 9.545 -11.411 14.551 1.00 50.19 139 LEU A N 1
ATOM 1061 C CA . LEU A 1 139 ? 10.486 -10.746 15.469 1.00 50.19 139 LEU A CA 1
ATOM 1062 C C . LEU A 1 139 ? 10.178 -10.967 16.963 1.00 50.19 139 LEU A C 1
ATOM 1064 O O . LEU A 1 139 ? 10.971 -10.549 17.795 1.00 50.19 139 LEU A O 1
ATOM 1068 N N . GLU A 1 140 ? 9.081 -11.644 17.319 1.00 43.91 140 GLU A N 1
ATOM 1069 C CA . GLU A 1 140 ? 8.734 -11.949 18.722 1.00 43.91 140 GLU A CA 1
ATOM 1070 C C . GLU A 1 140 ? 9.313 -13.282 19.237 1.00 43.91 140 GLU A C 1
ATOM 1072 O O . GLU A 1 140 ? 8.927 -13.757 20.301 1.00 43.91 140 GLU A O 1
ATOM 1077 N N . SER A 1 141 ? 10.226 -13.924 18.500 1.00 37.34 141 SER A N 1
ATOM 1078 C CA . SER A 1 141 ? 10.789 -15.231 18.888 1.00 37.34 141 SER A CA 1
ATOM 1079 C C . SER A 1 141 ? 12.256 -15.212 19.334 1.00 37.34 141 SER A C 1
ATOM 1081 O O . SER A 1 141 ? 12.845 -16.290 19.412 1.00 37.34 141 SER A O 1
ATOM 1083 N N . GLN A 1 142 ? 12.853 -14.047 19.630 1.00 36.06 142 GLN A N 1
ATOM 1084 C CA . GLN A 1 142 ? 14.187 -13.957 20.252 1.00 36.06 142 GLN A CA 1
ATOM 1085 C C . GLN A 1 142 ? 14.214 -12.989 21.431 1.00 36.06 142 GLN A C 1
ATOM 1087 O O . GLN A 1 142 ? 13.714 -11.855 21.265 1.00 36.06 142 GLN A O 1
#

Sequence (142 aa):
MGGNIMPSLFNLTSLQTLNLAFNMFNQLSAVLRSDLEKLANLTHLNLSNSGLLEGQVPISISRLTKLVSLDLSQDFHPHTLKLEKPDLGILIRNLSNLKQLYLDGVNISSSGTKWCQTISDSAPGLQTLSLRVNTVVNLESQ

Foldseek 3Di:
DADADDLVVLCPLCDQEDAQAPHAHPCVLVSLQPRVLSVLNHQYYHCENNNPQVQEDHLSLQNNQNHQEDAHAYPPQAQRHEQAVVAPLSNQQRNQNHAEYHQASYERCNCAPCNVVSCCVRHVNHNYYHHHNYPRVPPVPD

Radius of gyration: 14.42 Å; chains: 1; bounding box: 29×26×42 Å

Organism: Dioscorea cayennensis subsp. rotundata (NCBI:txid55577)